Protein AF-A0A956ZWB2-F1 (afdb_monomer_lite)

pLDDT: mean 73.65, std 16.92, range [28.53, 89.75]

Radius of gyration: 16.68 Å; chains: 1; bounding box: 38×29×43 Å

Sequence (102 aa):
LISFLHTLACHDSFLNYVKGGGGKSGKELLFDHKNDPYQVSDLSASPDFQQTLSKFRQRLKERLASLHDGFETCSYYRDNWTDGDRQIIRSATHDWSTLPLR

Foldseek 3Di:
DPPPQPFPPPVPAQKTWTFAAAPDGRDIFIARCVVCVPRPDGCPPPPVCVVVVVVVVVVVVVVCVVLQHPSHHPVCCCVPQDPVVPDGQDDSVDGNVPPDDD

Secondary structure (DSSP, 8-state):
----------TT-SEEEEE--SSS---EEEEETTT-TT--S--TT-GGGHHHHHHHHHHHHHHHHHTT-----HHHHHHHHB-SSS-B-B-SS-B-TTSPP-

Structure (mmCIF, N/CA/C/O backbone):
data_AF-A0A956ZWB2-F1
#
_entry.id   AF-A0A956ZWB2-F1
#
loop_
_atom_site.group_PDB
_atom_site.id
_atom_site.type_symbol
_atom_site.label_atom_id
_atom_site.label_alt_id
_atom_site.label_comp_id
_atom_site.label_asym_id
_atom_site.label_entity_id
_atom_site.label_seq_id
_atom_site.pdbx_PDB_ins_code
_atom_site.Cartn_x
_atom_site.Cartn_y
_atom_site.Cartn_z
_atom_site.occupancy
_atom_site.B_iso_or_equiv
_atom_site.auth_seq_id
_atom_site.auth_comp_id
_atom_site.auth_asym_id
_atom_site.auth_atom_id
_atom_site.pdbx_PDB_model_num
ATOM 1 N N . LEU A 1 1 ? 7.620 -16.862 -7.290 1.00 37.88 1 LEU A N 1
ATOM 2 C CA . LEU A 1 1 ? 8.089 -16.459 -5.948 1.00 37.88 1 LEU A CA 1
ATOM 3 C C . LEU A 1 1 ? 8.452 -14.979 -5.971 1.00 37.88 1 LEU A C 1
ATOM 5 O O . LEU A 1 1 ? 9.626 -14.684 -6.066 1.00 37.88 1 LEU A O 1
ATOM 9 N N . ILE A 1 2 ? 7.478 -14.065 -5.919 1.00 28.53 2 ILE A N 1
ATOM 10 C CA . ILE A 1 2 ? 7.692 -12.688 -5.430 1.00 28.53 2 ILE A CA 1
ATOM 11 C C . ILE A 1 2 ? 6.383 -12.266 -4.756 1.00 28.53 2 ILE A C 1
ATOM 13 O O . ILE A 1 2 ? 5.579 -11.517 -5.295 1.00 28.53 2 ILE A O 1
ATOM 17 N N . SER A 1 3 ? 6.152 -12.828 -3.572 1.00 29.72 3 SER A N 1
ATOM 18 C CA . SER A 1 3 ? 5.293 -12.216 -2.562 1.00 29.72 3 SER A CA 1
ATOM 19 C C . SER A 1 3 ? 6.208 -11.387 -1.667 1.00 29.72 3 SER A C 1
ATOM 21 O O . SER A 1 3 ? 6.442 -11.744 -0.521 1.00 29.72 3 SER A O 1
ATOM 23 N N . PHE A 1 4 ? 6.796 -10.317 -2.201 1.00 35.06 4 PHE A N 1
ATOM 24 C CA . PHE A 1 4 ? 7.414 -9.289 -1.363 1.00 35.06 4 PHE A CA 1
ATOM 25 C C . PHE A 1 4 ? 6.409 -8.152 -1.205 1.00 35.06 4 PHE A C 1
ATOM 27 O O . PHE A 1 4 ? 6.570 -7.049 -1.716 1.00 35.06 4 PHE A O 1
ATOM 34 N N . LEU A 1 5 ? 5.335 -8.477 -0.483 1.00 38.72 5 LEU A N 1
ATOM 35 C CA . LEU A 1 5 ? 4.534 -7.508 0.249 1.00 38.72 5 LEU A CA 1
ATOM 36 C C . LEU A 1 5 ? 5.468 -6.857 1.272 1.00 38.72 5 LEU A C 1
ATOM 38 O O . LEU A 1 5 ? 5.657 -7.365 2.373 1.00 38.72 5 LEU A O 1
ATOM 42 N N . HIS A 1 6 ? 6.122 -5.768 0.878 1.00 38.97 6 HIS A N 1
ATOM 43 C CA . HIS A 1 6 ? 6.804 -4.912 1.833 1.00 38.97 6 HIS A CA 1
ATOM 44 C C . HIS A 1 6 ? 5.726 -4.202 2.649 1.00 38.97 6 HIS A C 1
ATOM 46 O O . HIS A 1 6 ? 5.159 -3.196 2.224 1.00 38.97 6 HIS A O 1
ATOM 52 N N . THR A 1 7 ? 5.436 -4.759 3.822 1.00 42.28 7 THR A N 1
ATOM 53 C CA . THR A 1 7 ? 4.791 -4.052 4.921 1.00 42.28 7 THR A CA 1
ATOM 54 C C . THR A 1 7 ? 5.547 -2.744 5.118 1.00 42.28 7 THR A C 1
ATOM 56 O O . THR A 1 7 ? 6.702 -2.743 5.548 1.00 42.28 7 THR A O 1
ATOM 59 N N . LEU A 1 8 ? 4.917 -1.614 4.800 1.00 46.19 8 LEU A N 1
ATOM 60 C CA . LEU A 1 8 ? 5.387 -0.315 5.270 1.00 46.19 8 LEU A CA 1
ATOM 61 C C . LEU A 1 8 ? 5.030 -0.224 6.755 1.00 46.19 8 LEU A C 1
ATOM 63 O O . LEU A 1 8 ? 4.125 0.506 7.149 1.00 46.19 8 LEU A O 1
ATOM 67 N N . ALA A 1 9 ? 5.728 -1.007 7.577 1.00 41.12 9 ALA A N 1
ATOM 68 C CA . ALA A 1 9 ? 5.748 -0.827 9.015 1.00 41.12 9 ALA A CA 1
ATOM 69 C C . ALA A 1 9 ? 6.536 0.459 9.257 1.00 41.12 9 ALA A C 1
ATOM 71 O O . ALA A 1 9 ? 7.765 0.472 9.324 1.00 41.12 9 ALA A O 1
ATOM 72 N N . CYS A 1 10 ? 5.836 1.591 9.285 1.00 37.38 10 CYS A N 1
ATOM 73 C CA . CYS A 1 10 ? 6.452 2.795 9.798 1.00 37.38 10 CYS A CA 1
ATOM 74 C C . CYS A 1 10 ? 6.693 2.553 11.288 1.00 37.38 10 CYS A C 1
ATOM 76 O O . CYS A 1 10 ? 5.741 2.348 12.030 1.00 37.38 10 CYS A O 1
ATOM 78 N N . HIS A 1 11 ? 7.955 2.600 11.713 1.00 40.47 11 HIS A N 1
ATOM 79 C CA . HIS A 1 11 ? 8.398 2.406 13.101 1.00 40.47 11 HIS A CA 1
ATOM 80 C C . HIS A 1 11 ? 7.724 3.364 14.117 1.00 40.47 11 HIS A C 1
ATOM 82 O O . HIS A 1 11 ? 7.885 3.215 15.321 1.00 40.47 11 HIS A O 1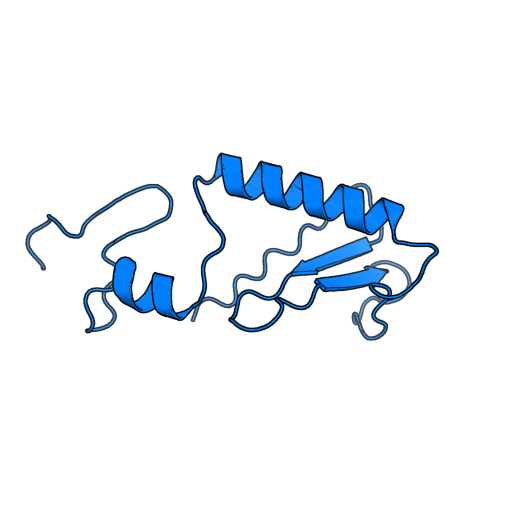
ATOM 88 N N . ASP A 1 12 ? 6.939 4.326 13.629 1.00 40.12 12 ASP A N 1
ATOM 89 C CA . ASP A 1 12 ? 6.235 5.358 14.392 1.00 40.12 12 ASP A CA 1
ATOM 90 C C . ASP A 1 12 ? 4.704 5.205 14.350 1.00 40.12 12 ASP A C 1
ATOM 92 O O . ASP A 1 12 ? 3.945 6.119 14.669 1.00 40.12 12 ASP A O 1
ATOM 96 N N . SER A 1 13 ? 4.197 4.087 13.835 1.00 51.97 13 SER A N 1
ATOM 97 C CA . SER A 1 13 ? 2.766 3.879 13.637 1.00 51.97 13 SER A CA 1
ATOM 98 C C . SER A 1 13 ? 2.431 2.447 14.008 1.00 51.97 13 SER A C 1
ATOM 100 O O . SER A 1 13 ? 2.943 1.513 13.404 1.00 51.97 13 SER A O 1
ATOM 102 N N . PHE A 1 14 ? 1.537 2.259 14.975 1.00 59.59 14 PHE A N 1
ATOM 103 C CA . PHE A 1 14 ? 1.033 0.940 15.378 1.00 59.59 14 PHE A CA 1
ATOM 104 C C . PHE A 1 14 ? 0.174 0.274 14.302 1.00 59.59 14 PHE A C 1
ATOM 106 O O . PHE A 1 14 ? -0.614 -0.600 14.612 1.00 59.59 14 PHE A O 1
ATOM 113 N N . LEU A 1 15 ? 0.283 0.705 13.049 1.00 58.34 15 LEU A N 1
ATOM 114 C CA . LEU A 1 15 ? -0.583 0.313 11.960 1.00 58.34 15 LEU A CA 1
ATOM 115 C C . LEU A 1 15 ? 0.260 -0.246 10.813 1.00 58.34 15 LEU A C 1
ATOM 117 O O . LEU A 1 15 ? 1.224 0.388 10.380 1.00 58.34 15 LEU A O 1
ATOM 121 N N . ASN A 1 16 ? -0.137 -1.410 10.311 1.00 67.00 16 ASN A N 1
ATOM 122 C CA . ASN A 1 16 ? 0.431 -2.050 9.134 1.00 67.00 16 ASN A CA 1
ATOM 123 C C . ASN A 1 16 ? -0.447 -1.754 7.924 1.00 67.00 16 ASN A C 1
ATOM 125 O O . ASN A 1 16 ? -1.648 -2.017 7.943 1.00 67.00 16 ASN A O 1
ATOM 129 N N . TYR A 1 17 ? 0.166 -1.231 6.864 1.00 68.44 17 TYR A N 1
ATOM 130 C CA . TYR A 1 17 ? -0.503 -0.963 5.597 1.00 68.44 17 TYR A CA 1
ATOM 131 C C . TYR A 1 17 ? -0.039 -1.942 4.523 1.00 68.44 17 TYR A C 1
ATOM 133 O O . TYR A 1 17 ? 1.163 -2.104 4.288 1.00 68.44 17 TYR A O 1
ATOM 141 N N . VAL A 1 18 ? -1.008 -2.565 3.857 1.00 72.38 18 VAL A N 1
ATOM 142 C CA . VAL A 1 18 ? -0.792 -3.558 2.807 1.00 72.38 18 VAL A CA 1
ATOM 143 C C . VAL A 1 18 ? -1.561 -3.142 1.558 1.00 72.38 18 VAL A C 1
ATOM 145 O O . VAL A 1 18 ? -2.763 -2.907 1.610 1.00 72.38 18 VAL A O 1
ATOM 148 N N . LYS A 1 19 ? -0.873 -3.089 0.414 1.00 68.19 19 LYS A N 1
ATOM 149 C CA . LYS A 1 19 ? -1.494 -2.898 -0.901 1.00 68.19 19 LYS A CA 1
ATOM 150 C C . LYS A 1 19 ? -1.210 -4.108 -1.780 1.00 68.19 19 LYS A C 1
ATOM 152 O O . LYS A 1 19 ? -0.052 -4.406 -2.063 1.00 68.19 19 LYS A O 1
ATOM 157 N N . GLY A 1 20 ? -2.258 -4.807 -2.209 1.00 61.66 20 GLY A N 1
ATOM 158 C CA . GLY A 1 20 ? -2.131 -5.91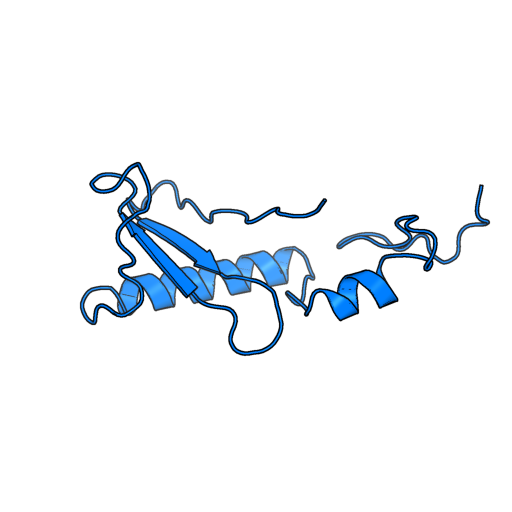8 -3.152 1.00 61.66 20 GLY A CA 1
ATOM 159 C C . GLY A 1 20 ? -1.827 -5.430 -4.573 1.00 61.66 20 GLY A C 1
ATOM 160 O O . GLY A 1 20 ? -2.523 -4.553 -5.084 1.00 61.66 20 GLY A O 1
ATOM 161 N N . GLY A 1 21 ? -0.809 -6.007 -5.221 1.00 50.97 21 GLY A N 1
ATOM 162 C CA . GLY A 1 21 ? -0.522 -5.815 -6.648 1.00 50.97 21 GLY A CA 1
ATOM 163 C C . GLY A 1 21 ? -1.215 -6.887 -7.495 1.00 50.97 21 GLY A C 1
ATOM 164 O O . GLY A 1 21 ? -0.961 -8.075 -7.313 1.00 50.97 21 GLY A O 1
ATOM 165 N N . GLY A 1 22 ? -2.117 -6.490 -8.398 1.00 47.06 22 GLY A N 1
ATOM 166 C CA . GLY A 1 22 ? -2.853 -7.413 -9.273 1.00 47.06 22 GLY A CA 1
ATOM 167 C C . GLY A 1 22 ? -4.174 -6.826 -9.778 1.00 47.06 22 GLY A C 1
ATOM 168 O O . GLY A 1 22 ? -4.916 -6.219 -9.014 1.00 47.06 22 GLY A O 1
ATOM 169 N N . GLY A 1 23 ? -4.442 -6.963 -11.080 1.00 45.38 23 GLY A N 1
ATOM 170 C CA . GLY A 1 23 ? -5.549 -6.313 -11.790 1.00 45.38 23 GLY A CA 1
ATOM 171 C C . GLY A 1 23 ? -6.943 -6.530 -11.184 1.00 45.38 23 GLY A C 1
ATOM 172 O O . GLY A 1 23 ? -7.278 -7.621 -10.732 1.00 45.38 23 GLY A O 1
ATOM 173 N N . LYS A 1 24 ? -7.752 -5.463 -11.284 1.00 41.06 24 LYS A N 1
ATOM 174 C CA . LYS A 1 24 ? -9.047 -5.182 -10.631 1.00 41.06 24 LYS A CA 1
ATOM 175 C C . LYS A 1 24 ? -8.914 -4.848 -9.142 1.00 41.06 24 LYS A C 1
ATOM 177 O O . LYS A 1 24 ? -9.028 -5.707 -8.278 1.00 41.06 24 LYS A O 1
ATOM 182 N N . SER A 1 25 ? -8.714 -3.546 -8.896 1.00 51.44 25 SER A N 1
ATOM 183 C CA . SER A 1 25 ? -8.643 -2.883 -7.585 1.00 51.44 25 SER A CA 1
ATOM 184 C C . SER A 1 25 ? -7.688 -3.580 -6.619 1.00 51.44 25 SER A C 1
ATOM 186 O O . SER A 1 25 ? -8.103 -4.444 -5.850 1.00 51.44 25 SER A O 1
ATOM 188 N N . GLY A 1 26 ? -6.411 -3.185 -6.654 1.00 62.62 26 GLY A N 1
ATOM 189 C CA . GLY A 1 26 ? -5.445 -3.579 -5.633 1.00 62.62 26 GLY A CA 1
ATOM 190 C C . GLY A 1 26 ? -6.015 -3.249 -4.260 1.00 62.62 26 GLY A C 1
ATOM 191 O O . GLY A 1 26 ? -6.118 -2.074 -3.907 1.00 62.62 26 GLY A O 1
ATOM 192 N N . LYS A 1 27 ? -6.480 -4.279 -3.545 1.00 72.81 27 LYS A N 1
ATOM 193 C CA . LYS A 1 27 ? -7.123 -4.103 -2.247 1.00 72.81 27 LYS A CA 1
ATOM 194 C C . LYS A 1 27 ? -6.094 -3.527 -1.286 1.00 72.81 27 LYS A C 1
ATOM 196 O O . LYS A 1 27 ? -4.958 -4.004 -1.215 1.00 72.81 27 LYS A O 1
ATOM 201 N N . GLU A 1 28 ? -6.505 -2.474 -0.604 1.00 81.44 28 GLU A N 1
ATOM 202 C CA . GLU A 1 28 ? -5.736 -1.838 0.450 1.00 81.44 28 GLU A CA 1
ATOM 203 C C . GLU A 1 28 ? -6.277 -2.357 1.775 1.00 81.44 28 GLU A C 1
ATOM 205 O O . GLU A 1 28 ? -7.488 -2.396 1.964 1.00 81.44 28 GLU A O 1
ATOM 210 N N . LEU A 1 29 ? -5.380 -2.792 2.650 1.00 86.56 29 LEU A N 1
ATOM 211 C CA . LEU A 1 29 ? -5.692 -3.317 3.970 1.00 86.56 29 LEU A CA 1
ATOM 212 C C . LEU A 1 29 ? -4.926 -2.499 5.005 1.00 86.56 29 LEU A C 1
ATOM 214 O O . LEU A 1 29 ? -3.782 -2.087 4.766 1.00 86.56 29 LEU A O 1
ATOM 218 N N . LEU A 1 30 ? -5.558 -2.269 6.149 1.00 87.00 30 LEU A N 1
ATOM 219 C CA . LEU A 1 30 ? -4.952 -1.570 7.273 1.00 87.00 30 LEU A CA 1
ATOM 220 C C . LEU A 1 30 ? -5.186 -2.379 8.545 1.00 87.00 30 LEU A C 1
ATOM 222 O O . LEU A 1 30 ? -6.326 -2.659 8.880 1.00 87.00 30 LEU A O 1
ATOM 226 N N . PHE A 1 31 ? -4.127 -2.704 9.276 1.00 87.25 31 PHE A N 1
ATOM 227 C CA . PHE A 1 31 ? -4.215 -3.494 10.507 1.00 87.25 31 PHE A CA 1
ATOM 228 C C . PHE A 1 31 ? -3.576 -2.755 11.669 1.00 87.25 31 PHE A C 1
ATOM 230 O O . PHE A 1 31 ? -2.592 -2.049 11.462 1.00 87.25 31 PHE A O 1
ATOM 237 N N . ASP A 1 32 ? -4.077 -2.953 12.885 1.00 86.00 32 ASP A N 1
ATOM 238 C CA . ASP A 1 32 ? -3.420 -2.478 14.104 1.00 86.00 32 ASP A CA 1
ATOM 239 C C . ASP A 1 32 ? -2.395 -3.506 14.583 1.00 86.00 32 ASP A C 1
ATOM 241 O O . ASP A 1 32 ? -2.729 -4.521 15.167 1.00 86.00 32 ASP A O 1
ATOM 245 N N . HIS A 1 33 ? -1.115 -3.245 14.358 1.00 81.44 33 HIS A N 1
ATOM 246 C CA . HIS A 1 33 ? -0.037 -4.145 14.741 1.00 81.44 33 HIS A CA 1
ATOM 247 C C . HIS A 1 33 ? 0.070 -4.377 16.256 1.00 81.44 33 HIS A C 1
ATOM 249 O O . HIS A 1 33 ? 0.594 -5.409 16.674 1.00 81.44 33 HIS A O 1
ATOM 255 N N . LYS A 1 34 ? -0.392 -3.432 17.084 1.00 83.00 34 LYS A N 1
ATOM 256 C CA . LYS A 1 34 ? -0.341 -3.573 18.543 1.00 83.00 34 LYS A CA 1
ATOM 257 C C . LYS A 1 34 ? -1.494 -4.397 19.081 1.00 83.00 34 LYS A C 1
ATOM 259 O O . LYS A 1 34 ? -1.275 -5.270 19.915 1.00 83.00 34 LYS A O 1
ATOM 264 N N . ASN A 1 35 ? -2.703 -4.068 18.644 1.00 84.06 35 ASN A N 1
ATOM 265 C CA . ASN A 1 35 ? -3.927 -4.651 19.189 1.00 84.06 35 ASN A CA 1
ATOM 266 C C . ASN A 1 35 ? -4.443 -5.832 18.353 1.00 84.06 35 ASN A C 1
ATOM 268 O O . ASN A 1 35 ? -5.263 -6.607 18.833 1.00 84.06 35 ASN A O 1
ATOM 272 N N . ASP A 1 36 ? -3.921 -6.004 17.139 1.00 83.62 36 ASP A N 1
ATOM 273 C CA . ASP A 1 36 ? -4.192 -7.112 16.224 1.00 83.62 36 ASP A CA 1
ATOM 274 C C . ASP A 1 36 ? -2.873 -7.700 15.662 1.00 83.62 36 ASP A C 1
ATOM 276 O O . ASP A 1 36 ? -2.540 -7.541 14.480 1.00 83.62 36 ASP A O 1
ATOM 280 N N . PRO A 1 37 ? -2.082 -8.406 16.500 1.00 83.94 37 PRO A N 1
ATOM 281 C CA . PRO A 1 37 ? -0.799 -8.986 16.089 1.00 83.94 37 PRO A CA 1
ATOM 282 C C . PRO A 1 37 ? -0.915 -9.965 14.916 1.00 83.94 37 PRO A C 1
ATOM 284 O O . PRO A 1 37 ? 0.037 -10.139 14.153 1.00 83.94 37 PRO A O 1
ATOM 287 N N . TYR A 1 38 ? -2.080 -10.601 14.778 1.00 85.50 38 TYR A N 1
ATOM 288 C CA . TYR A 1 38 ? -2.369 -11.590 13.745 1.00 85.50 38 TYR A CA 1
ATOM 289 C C . TYR A 1 38 ? -3.019 -10.993 12.491 1.00 85.50 38 TYR A C 1
ATOM 291 O O . TYR A 1 38 ? -3.240 -11.736 11.538 1.00 85.50 38 TYR A O 1
ATOM 299 N N . GLN A 1 39 ? -3.263 -9.676 12.458 1.00 85.62 39 GLN A N 1
ATOM 300 C CA . GLN A 1 39 ? -3.775 -8.946 11.292 1.00 85.62 39 GLN A CA 1
ATOM 301 C C . GLN A 1 39 ? -5.088 -9.539 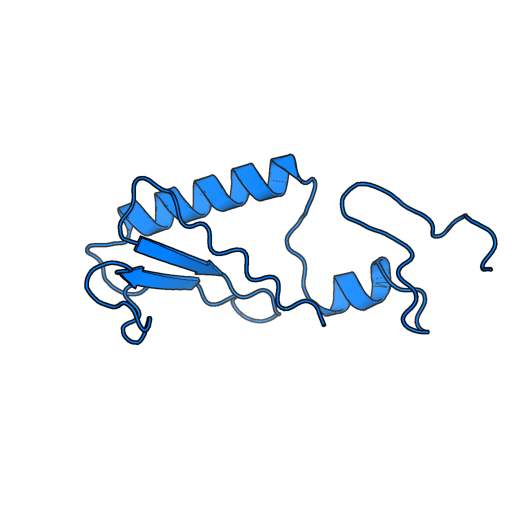10.754 1.00 85.62 39 GLN A C 1
ATOM 303 O O . GLN A 1 39 ? -5.238 -9.801 9.561 1.00 85.62 39 GLN A O 1
ATOM 308 N N . VAL 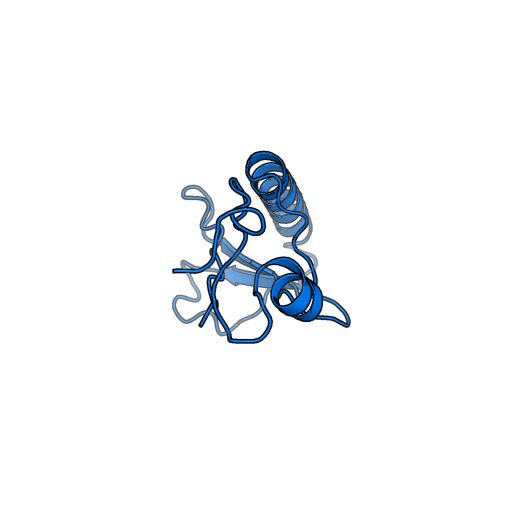A 1 40 ? -6.030 -9.807 11.657 1.00 87.00 40 VAL A N 1
ATOM 309 C CA . VAL A 1 40 ? -7.334 -10.405 11.342 1.00 87.00 40 VAL A CA 1
ATOM 310 C C . VAL A 1 40 ? -8.372 -9.336 10.990 1.00 87.00 40 VAL A C 1
ATOM 312 O O . VAL A 1 40 ? -9.271 -9.586 10.186 1.00 87.00 40 VAL A O 1
ATOM 315 N N . SER A 1 41 ? -8.263 -8.144 11.576 1.00 87.88 41 SER A N 1
ATOM 316 C CA . SER A 1 41 ? -9.267 -7.086 11.486 1.00 87.88 41 SER A CA 1
ATOM 317 C C . SER A 1 41 ? -8.833 -5.985 10.524 1.00 87.88 41 SER A C 1
ATOM 319 O O . SER A 1 41 ? -8.042 -5.112 10.878 1.00 87.88 41 SER A O 1
ATOM 321 N N . ASP A 1 42 ? -9.399 -5.982 9.316 1.00 88.69 42 ASP A N 1
ATOM 322 C CA . ASP A 1 42 ? -9.147 -4.921 8.340 1.00 88.69 42 ASP A CA 1
ATOM 323 C C . ASP A 1 42 ? -9.870 -3.614 8.713 1.00 88.69 42 ASP A C 1
ATOM 325 O O . ASP A 1 42 ? -11.098 -3.534 8.753 1.00 88.69 42 ASP A O 1
ATOM 329 N N . LEU A 1 43 ? -9.083 -2.568 8.950 1.00 88.44 43 LEU A N 1
ATOM 330 C CA . LEU A 1 43 ? -9.505 -1.210 9.283 1.00 88.44 43 LEU A CA 1
ATOM 331 C C . LEU A 1 43 ? -9.567 -0.291 8.051 1.00 88.44 43 LEU A C 1
ATOM 333 O O . LEU A 1 43 ? -9.857 0.897 8.192 1.00 88.44 43 LEU A O 1
ATOM 337 N N . SER A 1 44 ? -9.302 -0.799 6.842 1.00 86.69 44 SER A N 1
ATOM 338 C CA . SER A 1 44 ? -9.205 0.014 5.620 1.00 86.69 44 SER A CA 1
ATOM 339 C C . SER A 1 44 ? -10.503 0.752 5.253 1.00 86.69 44 SER A C 1
ATOM 341 O O . SER A 1 44 ? -10.476 1.858 4.707 1.00 86.69 44 SER A O 1
ATOM 343 N N . ALA A 1 45 ? -11.651 0.159 5.579 1.00 87.12 45 ALA A N 1
ATOM 344 C CA . ALA A 1 45 ? -12.968 0.737 5.330 1.00 87.12 45 ALA A CA 1
ATOM 345 C C . ALA A 1 45 ? -13.446 1.669 6.456 1.00 87.12 45 ALA A C 1
ATOM 347 O O . ALA A 1 45 ? -14.472 2.333 6.305 1.00 87.12 45 ALA A O 1
ATOM 348 N N . SER A 1 46 ? -12.728 1.730 7.582 1.00 88.44 46 SER A N 1
ATOM 349 C CA . SER A 1 46 ? -13.140 2.547 8.719 1.00 88.44 46 SER A CA 1
ATOM 350 C C . SER A 1 46 ? -12.931 4.044 8.423 1.00 88.44 46 SER A C 1
ATOM 352 O O . SER A 1 46 ? -11.833 4.440 8.002 1.00 88.44 46 SER A O 1
ATOM 354 N N . PRO A 1 47 ? -13.950 4.903 8.635 1.00 89.00 47 PRO A N 1
ATOM 355 C CA . PRO A 1 47 ? -13.828 6.353 8.477 1.00 89.00 47 PRO A CA 1
ATOM 356 C C . PRO A 1 47 ? -12.735 6.966 9.364 1.00 89.00 47 PRO A C 1
ATOM 358 O O . PRO A 1 47 ? -12.023 7.871 8.928 1.00 89.00 47 PRO A O 1
ATOM 361 N N . ASP A 1 48 ? -12.547 6.419 10.567 1.00 87.38 48 ASP A N 1
ATOM 362 C CA . ASP A 1 48 ? -11.622 6.942 11.580 1.00 87.38 48 ASP A CA 1
ATOM 363 C C . ASP A 1 48 ? -10.152 6.849 11.143 1.00 87.38 48 ASP A C 1
ATOM 365 O O . ASP A 1 48 ? -9.298 7.608 11.601 1.00 87.38 48 ASP A O 1
ATOM 369 N N . PHE A 1 49 ? -9.849 5.947 10.205 1.00 86.12 49 PHE A N 1
ATOM 370 C CA . PHE A 1 49 ? -8.490 5.685 9.738 1.00 86.12 49 PHE A CA 1
ATOM 371 C C . PHE A 1 49 ? -8.201 6.226 8.328 1.00 86.12 49 PHE A C 1
ATOM 373 O O . PHE A 1 49 ? -7.112 5.999 7.793 1.00 86.12 49 PHE A O 1
ATOM 380 N N . GLN A 1 50 ? -9.112 7.003 7.727 1.00 86.62 50 GLN A N 1
ATOM 381 C CA . GLN A 1 50 ? -8.936 7.541 6.366 1.00 86.62 50 GLN A CA 1
ATOM 382 C C . GLN A 1 50 ? -7.745 8.501 6.239 1.00 86.62 50 GLN A C 1
ATOM 384 O O . GLN A 1 50 ? -7.026 8.489 5.231 1.00 86.62 50 GLN A O 1
ATOM 389 N N . GLN A 1 51 ? -7.488 9.312 7.269 1.00 87.50 51 GLN A N 1
ATOM 390 C CA . GLN A 1 51 ? -6.324 10.201 7.287 1.00 87.50 51 GLN A CA 1
ATOM 391 C C . GLN A 1 51 ? -5.018 9.395 7.327 1.00 87.50 51 GLN A C 1
ATOM 393 O O . GLN A 1 51 ? -4.076 9.680 6.582 1.00 87.50 51 GLN A O 1
ATOM 398 N N . THR A 1 52 ? -4.979 8.342 8.145 1.00 86.75 52 THR A N 1
ATOM 399 C CA . THR A 1 52 ? -3.827 7.443 8.253 1.00 86.75 52 THR A CA 1
ATOM 400 C C . THR A 1 52 ? -3.584 6.681 6.951 1.00 86.75 52 THR A C 1
ATOM 402 O O . THR A 1 52 ? -2.449 6.630 6.476 1.00 86.75 52 THR A O 1
ATOM 405 N N . LEU A 1 53 ? -4.641 6.171 6.312 1.00 86.00 53 LEU A N 1
ATOM 406 C CA . LEU A 1 53 ? -4.553 5.564 4.982 1.00 86.00 53 LEU A CA 1
ATOM 407 C C . LEU A 1 53 ? -3.968 6.521 3.951 1.00 86.00 53 LEU A C 1
ATOM 409 O O . LEU A 1 53 ? -3.069 6.149 3.202 1.00 86.00 53 LEU A O 1
ATOM 413 N N . SER A 1 54 ? -4.438 7.767 3.924 1.00 86.88 54 SER A N 1
ATOM 414 C CA . SER A 1 54 ? -3.942 8.777 2.984 1.00 86.88 54 SER A CA 1
ATOM 415 C C . SER A 1 54 ? -2.448 9.051 3.184 1.00 86.88 54 SER A C 1
ATOM 417 O O . SER A 1 54 ? -1.689 9.093 2.214 1.00 86.88 54 SER A O 1
ATOM 419 N N . LYS A 1 55 ? -1.997 9.126 4.442 1.00 87.06 55 LYS A N 1
ATOM 420 C CA . LYS A 1 55 ? -0.576 9.257 4.792 1.00 87.06 55 LYS A CA 1
ATOM 421 C C . LYS A 1 55 ? 0.248 8.054 4.321 1.00 87.06 55 LYS A C 1
ATOM 423 O O . LYS A 1 55 ? 1.334 8.231 3.768 1.00 87.06 55 LYS A O 1
ATOM 428 N N . PHE A 1 56 ? -0.249 6.831 4.510 1.00 84.50 56 PHE A N 1
ATOM 429 C CA . PHE A 1 56 ? 0.446 5.628 4.043 1.00 84.50 56 PHE A CA 1
ATOM 430 C C . PHE A 1 56 ? 0.478 5.513 2.519 1.00 84.50 56 PHE A C 1
ATOM 432 O O . PHE A 1 56 ? 1.520 5.162 1.968 1.00 84.50 56 PHE A O 1
ATOM 439 N N . ARG A 1 57 ? -0.602 5.887 1.825 1.00 85.38 57 ARG A N 1
ATOM 440 C CA . ARG A 1 57 ? -0.634 5.972 0.356 1.00 85.38 57 ARG A CA 1
ATOM 441 C C . ARG A 1 57 ? 0.435 6.922 -0.173 1.00 85.38 57 ARG A C 1
ATOM 443 O O . ARG A 1 57 ? 1.148 6.566 -1.109 1.00 85.38 57 ARG A O 1
ATOM 450 N N . GLN A 1 58 ? 0.571 8.102 0.434 1.00 87.19 58 GLN A N 1
ATOM 451 C CA . GLN A 1 58 ? 1.596 9.069 0.044 1.00 87.19 58 GLN A CA 1
ATOM 452 C C . GLN A 1 58 ? 3.007 8.501 0.243 1.00 87.19 58 GLN A C 1
ATOM 454 O O . GLN A 1 58 ? 3.807 8.519 -0.688 1.00 87.19 58 GLN A O 1
ATOM 459 N N . ARG A 1 59 ? 3.289 7.915 1.411 1.00 85.06 59 ARG A N 1
ATOM 460 C CA . ARG A 1 59 ? 4.593 7.293 1.697 1.00 85.06 59 ARG A CA 1
ATOM 461 C C . ARG A 1 59 ? 4.917 6.138 0.755 1.00 85.06 59 ARG A C 1
ATOM 463 O O . ARG A 1 59 ? 6.056 6.008 0.316 1.00 85.06 59 ARG A O 1
ATOM 470 N N . LEU A 1 60 ? 3.925 5.310 0.419 1.00 82.56 60 LEU A N 1
ATOM 471 C CA . LEU A 1 60 ? 4.098 4.244 -0.565 1.00 82.56 60 LEU A CA 1
ATOM 472 C C . LEU A 1 60 ? 4.460 4.826 -1.932 1.00 82.56 60 LEU A C 1
ATOM 474 O O . LEU A 1 60 ? 5.402 4.354 -2.560 1.00 82.56 60 LEU A O 1
ATOM 478 N N . LYS A 1 61 ? 3.758 5.875 -2.370 1.00 82.38 61 LYS A N 1
ATOM 479 C CA . LYS A 1 61 ? 4.047 6.559 -3.635 1.00 82.38 61 LYS A CA 1
ATOM 480 C C . LYS A 1 61 ? 5.464 7.137 -3.660 1.00 82.38 61 LYS A C 1
ATOM 482 O O . LYS A 1 61 ? 6.175 6.945 -4.639 1.00 82.38 61 LYS A O 1
ATOM 487 N N . GLU A 1 62 ? 5.885 7.806 -2.590 1.00 85.81 62 GLU A N 1
ATOM 488 C CA . GLU A 1 62 ? 7.244 8.348 -2.450 1.00 85.81 62 GLU A CA 1
ATOM 489 C C . GLU A 1 62 ? 8.297 7.233 -2.493 1.00 85.81 62 GLU A C 1
ATOM 491 O O . GLU A 1 62 ? 9.306 7.347 -3.192 1.00 85.81 62 GLU A O 1
ATOM 496 N N . ARG A 1 63 ? 8.041 6.111 -1.807 1.00 82.06 63 ARG A N 1
ATOM 497 C CA . ARG A 1 63 ? 8.948 4.961 -1.807 1.00 82.06 63 ARG A CA 1
ATOM 498 C C . ARG A 1 63 ? 9.061 4.318 -3.188 1.00 82.06 63 ARG A C 1
ATOM 500 O O . ARG A 1 63 ? 10.176 4.058 -3.629 1.00 82.06 63 ARG A O 1
ATOM 507 N N . LEU A 1 64 ? 7.944 4.091 -3.872 1.00 79.19 64 LEU A N 1
ATOM 508 C CA . LEU A 1 64 ? 7.921 3.549 -5.233 1.00 79.19 64 LEU A CA 1
ATOM 509 C C . LEU A 1 64 ? 8.646 4.469 -6.222 1.00 79.19 64 LEU A C 1
ATOM 511 O O . LEU A 1 64 ? 9.494 4.004 -6.978 1.00 79.19 64 LEU A O 1
ATOM 515 N N . ALA A 1 65 ? 8.412 5.783 -6.132 1.00 82.25 65 ALA A N 1
ATOM 516 C CA . ALA A 1 65 ? 9.128 6.771 -6.935 1.00 82.25 65 ALA A CA 1
ATOM 517 C C . ALA A 1 65 ? 10.647 6.717 -6.698 1.00 82.25 65 ALA A C 1
ATOM 519 O O . ALA A 1 65 ? 11.412 6.765 -7.657 1.00 82.25 65 ALA A O 1
ATOM 520 N N . SER A 1 66 ? 11.092 6.541 -5.445 1.00 80.75 66 SER A N 1
ATOM 521 C CA . SER A 1 66 ? 12.522 6.380 -5.120 1.00 80.75 66 SER A CA 1
ATOM 522 C C . SER A 1 66 ? 13.152 5.102 -5.685 1.00 80.75 66 SER A C 1
ATOM 524 O O . SER A 1 66 ? 14.367 5.032 -5.834 1.00 80.75 66 SER A O 1
ATOM 526 N N . LEU A 1 67 ? 12.336 4.083 -5.963 1.00 77.31 67 LEU A N 1
ATOM 527 C CA . LEU A 1 67 ? 12.758 2.802 -6.530 1.00 77.31 67 LEU A CA 1
ATOM 528 C C . LEU A 1 67 ? 12.570 2.743 -8.051 1.00 77.31 67 LEU A C 1
ATOM 530 O O . LEU A 1 67 ? 12.843 1.702 -8.638 1.00 77.31 67 LEU A O 1
ATOM 534 N N . HIS A 1 68 ? 12.100 3.831 -8.673 1.00 77.12 68 HIS A N 1
ATOM 535 C CA . HIS A 1 68 ? 11.710 3.876 -10.085 1.00 77.12 68 HIS A CA 1
ATOM 536 C C . HIS A 1 68 ? 10.709 2.772 -10.477 1.00 77.12 68 HIS A C 1
ATOM 538 O O . HIS A 1 68 ? 10.702 2.303 -11.613 1.00 77.12 68 HIS A O 1
ATOM 544 N N . ASP A 1 69 ? 9.849 2.366 -9.538 1.00 69.94 69 ASP A N 1
ATOM 545 C CA . ASP A 1 69 ? 8.876 1.291 -9.728 1.00 69.94 69 ASP A CA 1
ATOM 546 C C . ASP A 1 69 ? 7.457 1.860 -9.893 1.00 69.94 69 ASP A C 1
ATOM 548 O O . ASP A 1 69 ? 6.998 2.674 -9.089 1.00 69.94 69 ASP A O 1
ATOM 552 N N . GLY A 1 70 ? 6.759 1.425 -10.944 1.00 69.44 70 GLY A N 1
ATOM 553 C CA . GLY A 1 70 ? 5.373 1.800 -11.242 1.00 69.44 70 GLY A CA 1
ATOM 554 C C . GLY A 1 70 ? 4.327 1.011 -10.450 1.00 69.44 70 GLY A C 1
ATOM 555 O O . GLY A 1 70 ? 3.160 1.399 -10.446 1.00 69.44 70 GLY A O 1
ATOM 556 N N . PHE A 1 71 ? 4.731 -0.060 -9.751 1.00 69.44 71 PHE A N 1
ATOM 557 C CA . PHE A 1 71 ? 3.825 -1.000 -9.080 1.00 69.44 71 PHE A CA 1
ATOM 558 C C . PHE A 1 71 ? 2.791 -1.589 -10.051 1.00 69.44 71 PHE A C 1
ATOM 560 O O . PHE A 1 71 ? 1.574 -1.465 -9.887 1.00 69.44 71 PHE A O 1
ATOM 567 N N . GLU A 1 72 ? 3.312 -2.200 -11.108 1.00 72.75 72 GLU A N 1
ATOM 568 C CA . GLU A 1 72 ? 2.536 -2.675 -12.244 1.00 72.75 72 GLU A CA 1
ATOM 569 C C . GLU A 1 72 ? 1.776 -3.977 -11.948 1.00 72.75 72 GLU A C 1
ATOM 571 O O . GLU A 1 72 ? 1.925 -4.638 -10.917 1.00 72.75 72 GLU A O 1
ATOM 576 N N . THR A 1 73 ? 0.920 -4.382 -12.882 1.00 69.69 73 THR A N 1
ATOM 577 C CA . THR A 1 73 ? 0.252 -5.688 -12.792 1.00 69.69 73 THR A CA 1
ATOM 578 C C . THR A 1 73 ? 1.249 -6.847 -12.914 1.00 69.69 73 THR A C 1
ATOM 580 O O . THR A 1 73 ? 2.261 -6.755 -13.603 1.00 69.69 73 THR A O 1
ATOM 583 N N . CYS A 1 74 ? 0.942 -8.001 -12.311 1.00 69.88 74 CYS A N 1
ATOM 584 C CA . CYS A 1 74 ? 1.817 -9.180 -12.382 1.00 69.88 74 CYS A CA 1
ATOM 585 C C . CYS A 1 74 ? 2.112 -9.653 -13.821 1.00 69.88 74 CYS A C 1
ATOM 587 O O . CYS A 1 74 ? 3.159 -10.250 -14.061 1.00 69.88 74 CYS A O 1
ATOM 589 N N . SER A 1 75 ? 1.201 -9.420 -14.777 1.00 76.44 75 SER A N 1
ATOM 590 C CA . SER A 1 75 ? 1.449 -9.679 -16.205 1.00 76.44 75 SER A CA 1
ATOM 591 C C . SER A 1 75 ? 2.569 -8.802 -16.747 1.00 76.44 75 SER A C 1
ATOM 593 O O . SER A 1 75 ? 3.461 -9.324 -17.397 1.00 76.44 75 SER A O 1
ATOM 595 N N . TYR A 1 76 ? 2.603 -7.518 -16.384 1.00 80.75 76 TYR A N 1
ATOM 596 C CA . TYR A 1 76 ? 3.676 -6.628 -16.811 1.00 80.75 76 TYR A CA 1
ATOM 597 C C . TYR A 1 76 ? 5.047 -7.148 -16.370 1.00 80.75 76 TYR A C 1
ATOM 599 O O . TYR A 1 76 ? 5.935 -7.285 -17.202 1.00 80.75 76 TYR A O 1
ATOM 607 N N . TYR A 1 77 ? 5.223 -7.509 -15.094 1.00 79.44 77 TYR A N 1
ATOM 608 C CA . TYR A 1 77 ? 6.515 -8.024 -14.623 1.00 79.44 77 TYR A CA 1
ATOM 609 C C . TYR A 1 77 ? 6.903 -9.344 -15.294 1.00 79.44 77 TYR A C 1
ATOM 611 O O . TYR A 1 77 ? 8.064 -9.535 -15.631 1.00 79.44 77 TYR A O 1
ATOM 619 N N . ARG A 1 78 ? 5.948 -10.243 -15.543 1.00 80.31 78 ARG A N 1
ATOM 620 C CA . ARG A 1 78 ? 6.213 -11.468 -16.310 1.00 80.31 78 ARG A CA 1
ATOM 621 C C . ARG A 1 78 ? 6.747 -11.136 -17.704 1.00 80.31 78 ARG A C 1
ATOM 623 O O . ARG A 1 78 ? 7.791 -11.648 -18.085 1.00 80.31 78 ARG A O 1
ATOM 630 N N . ASP A 1 79 ? 6.058 -10.252 -18.413 1.00 84.31 79 ASP A N 1
ATOM 631 C CA . ASP A 1 79 ? 6.314 -9.993 -19.830 1.00 84.31 79 ASP A CA 1
ATOM 632 C C . ASP A 1 79 ? 7.504 -9.045 -20.048 1.00 84.31 79 ASP A C 1
ATOM 634 O O . ASP A 1 79 ? 8.075 -9.006 -21.131 1.00 84.31 79 ASP A O 1
ATOM 638 N N . ASN A 1 80 ? 7.881 -8.267 -19.027 1.00 84.69 80 ASN A N 1
ATOM 639 C CA . ASN A 1 80 ? 8.928 -7.253 -19.141 1.00 84.69 80 ASN A CA 1
ATOM 640 C C . ASN A 1 80 ? 10.182 -7.585 -18.339 1.00 84.69 80 ASN A C 1
ATOM 642 O O . ASN A 1 80 ? 11.237 -7.065 -18.676 1.00 84.69 80 ASN A O 1
ATOM 646 N N . TRP A 1 81 ? 10.098 -8.367 -17.259 1.00 86.75 81 TRP A N 1
ATOM 647 C CA . TRP A 1 81 ? 11.256 -8.673 -16.407 1.00 86.75 81 TRP A CA 1
ATOM 648 C C . TRP A 1 81 ? 11.759 -10.102 -16.566 1.00 86.75 81 TRP A C 1
ATOM 650 O O . TRP A 1 81 ? 12.811 -10.423 -16.010 1.00 86.75 81 TRP A O 1
ATOM 660 N N . THR A 1 82 ? 11.053 -10.945 -17.325 1.00 87.00 82 THR A N 1
ATOM 661 C CA . THR A 1 82 ? 11.514 -12.295 -17.651 1.00 87.00 82 THR A CA 1
ATOM 662 C C . THR A 1 82 ? 11.568 -12.539 -19.153 1.00 87.00 82 THR A C 1
ATOM 664 O O . THR A 1 82 ? 10.833 -11.909 -19.905 1.00 87.00 82 THR A O 1
ATOM 667 N N . ASP A 1 83 ? 12.443 -13.445 -19.580 1.00 85.12 83 ASP A N 1
ATOM 668 C CA . ASP A 1 83 ? 12.635 -13.842 -20.985 1.00 85.12 83 ASP A CA 1
ATOM 669 C C . ASP A 1 83 ? 11.556 -14.797 -21.532 1.00 85.12 83 ASP A C 1
ATOM 671 O O . ASP A 1 83 ? 11.567 -15.134 -22.711 1.00 85.12 83 ASP A O 1
ATOM 675 N N . GLY A 1 84 ? 10.619 -15.236 -20.686 1.00 82.38 84 GLY A N 1
ATOM 676 C CA . GLY A 1 84 ? 9.623 -16.264 -21.006 1.00 82.38 84 GLY A CA 1
ATOM 677 C C . GLY A 1 84 ? 9.991 -17.662 -20.493 1.00 82.38 84 GLY A C 1
ATOM 678 O O . GLY A 1 84 ? 9.091 -18.421 -20.131 1.00 82.38 84 GLY A O 1
ATOM 679 N N . ASP A 1 85 ? 11.282 -17.943 -20.304 1.00 86.00 85 ASP A N 1
ATOM 680 C CA . ASP A 1 85 ? 11.822 -19.182 -19.721 1.00 86.00 85 ASP A CA 1
ATOM 681 C C . ASP A 1 85 ? 12.137 -19.036 -18.222 1.00 86.00 85 ASP A C 1
ATOM 683 O O . ASP A 1 85 ? 12.778 -19.884 -17.597 1.00 86.00 85 ASP A O 1
ATOM 687 N N . ARG A 1 86 ? 11.581 -17.982 -17.609 1.00 79.19 86 ARG A N 1
ATOM 688 C CA . ARG A 1 86 ? 11.698 -17.626 -16.186 1.00 79.19 86 ARG A CA 1
ATOM 689 C C . ARG A 1 86 ? 13.095 -17.154 -15.775 1.00 79.19 86 ARG A C 1
ATOM 691 O O . ARG A 1 86 ? 13.363 -17.115 -14.572 1.00 79.19 86 ARG A O 1
ATOM 698 N N . GLN A 1 87 ? 13.944 -16.736 -16.714 1.00 86.19 87 GLN A N 1
ATOM 699 C CA . GLN A 1 87 ? 15.165 -16.007 -16.373 1.00 86.19 87 GLN A CA 1
ATOM 700 C C . GLN A 1 87 ? 14.839 -14.538 -16.145 1.00 86.19 87 GLN A C 1
ATOM 702 O O . GLN A 1 87 ? 14.110 -13.922 -16.919 1.00 86.19 87 GLN A O 1
ATOM 707 N N . ILE A 1 88 ? 15.375 -13.966 -15.069 1.00 87.06 88 ILE A N 1
ATOM 708 C CA . ILE A 1 88 ? 15.200 -12.547 -14.756 1.00 87.06 88 ILE A CA 1
ATOM 709 C C . ILE A 1 88 ? 16.150 -11.742 -15.644 1.00 87.06 88 ILE A C 1
ATOM 711 O O . ILE A 1 88 ? 17.365 -11.817 -15.482 1.00 87.06 88 ILE A O 1
ATOM 715 N N . ILE A 1 89 ? 15.587 -10.948 -16.553 1.00 89.75 89 ILE A N 1
ATOM 716 C CA . ILE A 1 89 ? 16.335 -10.095 -17.487 1.00 89.75 89 ILE A CA 1
ATOM 717 C C . ILE A 1 89 ? 16.291 -8.618 -17.104 1.00 89.75 89 ILE A C 1
ATOM 719 O O . ILE A 1 89 ? 17.029 -7.823 -17.671 1.00 89.75 89 ILE A O 1
ATOM 723 N N . ARG A 1 90 ? 15.450 -8.218 -16.145 1.00 87.75 90 ARG A N 1
ATOM 724 C CA . ARG A 1 90 ? 15.389 -6.836 -15.640 1.00 87.75 90 ARG A CA 1
ATOM 725 C C . ARG A 1 90 ? 15.124 -6.806 -14.143 1.00 87.75 90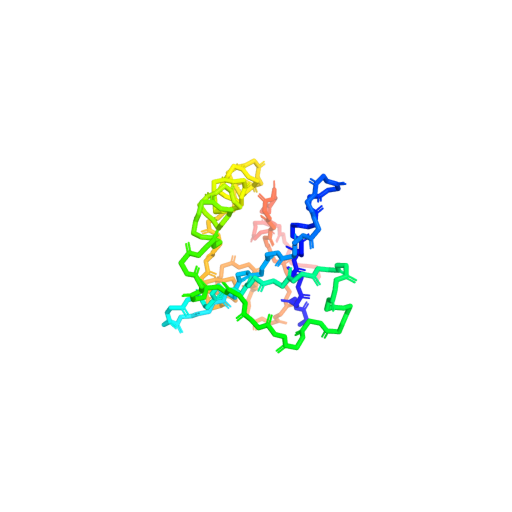 ARG A C 1
ATOM 727 O O . ARG A 1 90 ? 14.586 -7.745 -13.564 1.00 87.75 90 ARG A O 1
ATOM 734 N N . SER A 1 91 ? 15.480 -5.689 -13.531 1.00 83.88 91 SER A N 1
ATOM 735 C CA . SER A 1 91 ? 15.153 -5.325 -12.157 1.00 83.88 91 SER A CA 1
ATOM 736 C C . SER A 1 91 ? 14.752 -3.853 -12.089 1.00 83.88 91 SER A C 1
ATOM 738 O O . SER A 1 91 ? 14.851 -3.126 -13.075 1.00 83.88 91 SER A O 1
ATOM 740 N N . ALA A 1 92 ? 14.363 -3.391 -10.902 1.00 79.44 92 ALA A N 1
ATOM 741 C CA . ALA A 1 92 ? 14.039 -1.985 -10.672 1.00 79.44 92 ALA A CA 1
ATOM 742 C C . ALA A 1 92 ? 15.205 -1.026 -10.994 1.00 79.44 92 ALA A C 1
ATOM 744 O O . ALA A 1 92 ? 14.972 0.145 -11.267 1.00 79.44 92 ALA A O 1
ATOM 745 N N . THR A 1 93 ? 16.457 -1.499 -10.957 1.00 81.69 93 THR A N 1
ATOM 746 C CA . THR A 1 93 ? 17.643 -0.639 -11.124 1.00 81.69 93 THR A CA 1
ATOM 747 C C . THR A 1 93 ? 18.526 -1.002 -12.313 1.00 81.69 93 THR A C 1
ATOM 749 O O . THR A 1 93 ? 19.406 -0.217 -12.650 1.00 81.69 93 THR A O 1
ATOM 752 N N . HIS A 1 94 ? 18.336 -2.169 -12.932 1.00 83.94 94 HIS A N 1
ATOM 753 C CA . HIS A 1 94 ? 19.216 -2.686 -13.983 1.00 83.94 94 HIS A CA 1
ATOM 754 C C . HIS A 1 94 ? 18.449 -3.481 -15.040 1.00 83.94 94 HIS A C 1
ATOM 756 O O . HIS A 1 94 ? 17.496 -4.192 -14.723 1.00 83.94 94 HIS A O 1
ATOM 762 N N . ASP A 1 95 ? 18.928 -3.401 -16.280 1.00 88.50 95 ASP A N 1
ATOM 763 C CA . ASP A 1 95 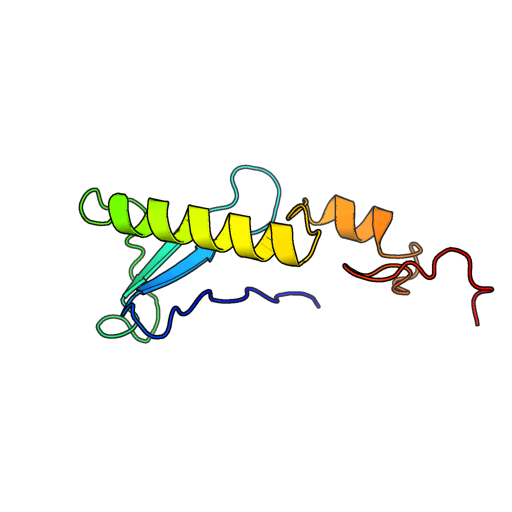? 18.423 -4.133 -17.439 1.00 88.50 95 ASP A CA 1
ATOM 764 C C . ASP A 1 95 ? 19.540 -5.018 -18.009 1.00 88.50 95 ASP A C 1
ATOM 766 O O . ASP A 1 95 ? 20.610 -4.527 -18.368 1.00 88.50 95 ASP A O 1
ATOM 770 N N . TRP A 1 96 ? 19.294 -6.323 -18.056 1.00 87.06 96 TRP A N 1
ATOM 771 C CA . TRP A 1 96 ? 20.204 -7.357 -18.549 1.00 87.06 96 TRP A CA 1
ATOM 772 C C . TRP A 1 96 ? 19.683 -8.041 -19.815 1.00 87.06 96 TRP A C 1
ATOM 774 O O . TRP A 1 96 ? 20.314 -8.979 -20.294 1.00 87.06 96 TRP A O 1
ATOM 784 N N . SER A 1 97 ? 18.570 -7.573 -20.389 1.00 82.50 97 SER A N 1
ATOM 785 C CA . SER A 1 97 ? 17.976 -8.149 -21.607 1.00 82.50 97 SER A CA 1
ATOM 786 C C . SER A 1 97 ? 18.900 -8.098 -22.827 1.00 82.50 97 SER A C 1
ATOM 788 O O . SER A 1 97 ? 18.709 -8.833 -23.791 1.00 82.50 97 SER A O 1
ATOM 790 N N . THR A 1 98 ? 19.917 -7.239 -22.782 1.00 80.69 98 THR A N 1
ATOM 791 C CA . THR A 1 98 ? 20.901 -7.034 -23.848 1.00 80.69 98 THR A CA 1
ATOM 792 C C . THR A 1 98 ? 22.184 -7.842 -23.662 1.00 80.69 98 THR A C 1
ATOM 794 O O . THR A 1 98 ? 23.038 -7.831 -24.551 1.00 80.69 98 THR A O 1
ATOM 797 N N . LEU A 1 99 ? 22.354 -8.539 -22.531 1.00 74.56 99 LEU A N 1
ATOM 798 C CA . LEU A 1 99 ? 23.515 -9.398 -22.317 1.00 74.56 99 LEU A CA 1
ATOM 799 C C . LEU A 1 99 ? 23.323 -10.733 -23.049 1.00 74.56 99 LEU A C 1
ATOM 801 O O . LEU A 1 99 ? 22.215 -11.271 -23.052 1.00 74.56 99 LEU A O 1
ATOM 805 N N . PRO A 1 100 ? 24.385 -11.300 -23.654 1.00 65.31 100 PRO A N 1
ATOM 806 C CA . PRO A 1 100 ? 24.298 -12.634 -24.229 1.00 65.31 100 PRO A CA 1
ATOM 807 C C . PRO A 1 100 ? 23.909 -13.625 -23.126 1.00 65.31 100 PRO A C 1
ATOM 809 O O . PRO A 1 100 ? 24.596 -13.721 -22.105 1.00 65.31 100 PRO A O 1
ATOM 812 N N . LEU A 1 101 ? 22.781 -14.314 -23.326 1.00 61.59 101 LEU A N 1
ATOM 813 C CA . LEU A 1 101 ? 22.267 -15.328 -22.407 1.00 61.59 101 LEU A CA 1
ATOM 814 C C . LEU A 1 101 ? 23.344 -16.401 -22.186 1.00 61.59 101 LEU A C 1
ATOM 816 O O . LEU A 1 101 ? 23.993 -16.842 -23.138 1.00 61.59 101 LEU A O 1
ATOM 820 N N . ARG A 1 102 ? 23.570 -16.745 -20.916 1.00 59.41 102 ARG A N 1
ATOM 821 C CA . ARG A 1 102 ? 24.621 -17.664 -20.466 1.00 59.41 102 ARG A CA 1
ATOM 822 C C . ARG A 1 102 ? 24.150 -19.110 -20.479 1.00 59.41 102 ARG A C 1
ATOM 824 O O . ARG A 1 102 ? 22.976 -19.330 -20.114 1.00 59.41 102 ARG A O 1
#